Protein AF-A0A5D4R1T1-F1 (afdb_monomer_lite)

Radius of gyration: 17.02 Å; chains: 1; bounding box: 49×42×40 Å

pLDDT: mean 85.96, std 13.99, range [33.88, 98.5]

InterPro domains:
  IPR008269 Peptidase S16, Lon proteolytic domain [PF05362] (67-159)
  IPR014721 Small ribosomal subunit protein uS5 domain 2-type fold, subgroup [G3DSA:3.30.230.10] (43-166)
  IPR020568 Ribosomal protein uS5 domain 2-type superfamily [SSF54211] (61-159)
  IPR027065 Lon protease [PTHR10046] (66-160)

Structure (mmCIF, N/CA/C/O backbone):
data_AF-A0A5D4R1T1-F1
#
_entry.id   AF-A0A5D4R1T1-F1
#
loop_
_atom_site.group_PDB
_atom_site.id
_atom_site.type_symbol
_atom_site.label_atom_id
_atom_site.label_alt_id
_atom_site.label_comp_id
_atom_site.label_asym_id
_atom_site.label_entity_id
_atom_site.label_seq_id
_atom_site.pdbx_PDB_ins_code
_atom_site.Cartn_x
_atom_site.Cartn_y
_atom_site.Cartn_z
_atom_site.occupancy
_atom_site.B_iso_or_equiv
_atom_site.auth_seq_id
_atom_site.auth_comp_id
_atom_site.auth_asym_id
_atom_site.auth_atom_id
_atom_site.pdbx_PDB_model_num
ATOM 1 N N . MET A 1 1 ? -28.398 26.924 5.833 1.00 37.75 1 MET A N 1
ATOM 2 C CA . MET A 1 1 ? -27.721 26.006 6.776 1.00 37.75 1 MET A CA 1
ATOM 3 C C . MET A 1 1 ? -26.307 25.811 6.254 1.00 37.75 1 MET A C 1
ATOM 5 O O . MET A 1 1 ? -26.158 25.514 5.078 1.00 37.75 1 MET A O 1
ATOM 9 N N . ALA A 1 2 ? -25.307 26.174 7.058 1.00 33.88 2 ALA A N 1
ATOM 10 C CA . ALA A 1 2 ? -23.937 26.444 6.624 1.00 33.88 2 ALA A CA 1
ATOM 11 C C . ALA A 1 2 ? -23.184 25.180 6.174 1.00 33.88 2 ALA A C 1
ATOM 13 O O . ALA A 1 2 ? -23.100 24.211 6.924 1.00 33.88 2 ALA A O 1
ATOM 14 N N . ALA A 1 3 ? -22.603 25.225 4.974 1.00 40.72 3 ALA A N 1
ATOM 15 C CA . ALA A 1 3 ? -21.590 24.276 4.533 1.00 40.72 3 ALA A CA 1
ATOM 16 C C . ALA A 1 3 ? -20.283 24.593 5.275 1.00 40.72 3 ALA A C 1
ATOM 18 O O . ALA A 1 3 ? -19.632 25.601 5.005 1.00 40.72 3 ALA A O 1
ATOM 19 N N . GLN A 1 4 ? -19.931 23.764 6.256 1.00 42.06 4 GLN A N 1
ATOM 20 C CA . GLN A 1 4 ? -18.613 23.802 6.881 1.00 42.06 4 GLN A CA 1
ATOM 21 C C . GLN A 1 4 ? -17.598 23.238 5.882 1.00 42.06 4 GLN A C 1
ATOM 23 O O . GLN A 1 4 ? -17.516 22.027 5.687 1.00 42.06 4 GLN A O 1
ATOM 28 N N . GLY A 1 5 ? -16.842 24.122 5.229 1.00 48.12 5 GLY A N 1
ATOM 29 C CA . GLY A 1 5 ? -15.586 23.747 4.590 1.00 48.12 5 GLY A CA 1
ATOM 30 C C . GLY A 1 5 ? -14.622 23.301 5.684 1.00 48.12 5 GLY A C 1
ATOM 31 O O . GLY A 1 5 ? -14.231 24.108 6.523 1.00 48.12 5 GLY A O 1
ATOM 32 N N . VAL A 1 6 ? -14.312 22.007 5.730 1.00 50.94 6 VAL A N 1
ATOM 33 C CA . VAL A 1 6 ? -13.392 21.445 6.722 1.00 50.94 6 VAL A CA 1
ATOM 34 C C . VAL A 1 6 ? -12.027 21.301 6.073 1.00 50.94 6 VAL A C 1
ATOM 36 O O . VAL A 1 6 ? -11.877 20.574 5.093 1.00 50.94 6 VAL A O 1
ATOM 39 N N . ASP A 1 7 ? -11.061 22.011 6.641 1.00 53.53 7 ASP A N 1
ATOM 40 C CA . ASP A 1 7 ? -9.669 22.075 6.219 1.00 53.53 7 ASP A CA 1
ATOM 41 C C . ASP A 1 7 ? -9.044 20.666 6.201 1.00 53.53 7 ASP A C 1
ATOM 43 O O . ASP A 1 7 ? -8.941 19.992 7.230 1.00 53.53 7 ASP A O 1
ATOM 47 N N . VAL A 1 8 ? -8.717 20.170 5.004 1.00 53.97 8 VAL A N 1
ATOM 48 C CA . VAL A 1 8 ? -8.090 18.848 4.786 1.00 53.97 8 VAL A CA 1
ATOM 49 C C . VAL A 1 8 ? -6.561 18.947 4.896 1.00 53.97 8 VAL A C 1
ATOM 51 O O . VAL A 1 8 ? -5.865 17.940 4.816 1.00 53.97 8 VAL A O 1
ATOM 54 N N . LEU A 1 9 ? -6.018 20.145 5.120 1.00 55.25 9 LEU A N 1
ATOM 55 C CA . LEU A 1 9 ? -4.583 20.372 5.210 1.00 55.25 9 LEU A CA 1
ATOM 56 C C . LEU A 1 9 ? -4.090 20.150 6.646 1.00 55.25 9 LEU A C 1
ATOM 58 O O . LEU A 1 9 ? -4.411 20.911 7.558 1.00 55.25 9 LEU A O 1
ATOM 62 N N . SER A 1 10 ? -3.270 19.119 6.859 1.00 49.16 10 SER A N 1
ATOM 63 C CA . SER A 1 10 ? -2.430 19.025 8.059 1.00 49.16 10 SER A CA 1
ATOM 64 C C . SER A 1 10 ? -1.101 19.739 7.837 1.00 49.16 10 SER A C 1
ATOM 66 O O . SER A 1 10 ? -0.441 19.571 6.813 1.00 49.16 10 SER A O 1
ATOM 68 N N . ILE A 1 11 ? -0.664 20.496 8.844 1.00 57.31 11 ILE A N 1
ATOM 69 C CA . ILE A 1 11 ? 0.717 20.970 8.936 1.00 57.31 11 ILE A CA 1
ATOM 70 C C . ILE A 1 11 ? 1.558 19.795 9.445 1.00 57.31 11 ILE A C 1
ATOM 72 O O . ILE A 1 11 ? 1.496 19.452 10.626 1.00 57.31 11 ILE A O 1
ATOM 76 N N . ALA A 1 12 ? 2.319 19.157 8.558 1.00 55.97 12 ALA A N 1
ATOM 77 C CA . ALA A 1 12 ? 3.291 18.139 8.942 1.00 55.97 12 ALA A CA 1
ATOM 78 C C . ALA A 1 12 ? 4.584 18.806 9.441 1.00 55.97 12 ALA A C 1
ATOM 80 O O . ALA A 1 12 ? 5.137 19.692 8.780 1.00 55.97 12 ALA A O 1
ATOM 81 N N . ALA A 1 13 ? 5.093 18.380 10.600 1.00 53.88 13 ALA A N 1
ATOM 82 C CA . ALA A 1 13 ? 6.418 18.784 11.054 1.00 53.88 13 ALA A CA 1
ATOM 83 C C . ALA A 1 13 ? 7.471 18.098 10.171 1.00 53.88 13 ALA A C 1
ATOM 85 O O . ALA A 1 13 ? 7.698 16.898 10.276 1.00 53.88 13 ALA A O 1
ATOM 86 N N . VAL A 1 14 ? 8.096 18.858 9.270 1.00 60.31 14 VAL A N 1
ATOM 87 C CA . VAL A 1 14 ? 9.159 18.333 8.406 1.00 60.31 14 VAL A CA 1
ATOM 88 C C . VAL A 1 14 ? 10.500 18.469 9.121 1.00 60.31 14 VAL A C 1
ATOM 90 O O . VAL A 1 14 ? 11.050 19.577 9.200 1.00 60.31 14 VAL A O 1
ATOM 93 N N . ASP A 1 15 ? 11.030 17.353 9.617 1.00 71.25 15 ASP A N 1
ATOM 94 C CA . ASP A 1 15 ? 12.357 17.305 10.228 1.00 71.25 15 ASP A CA 1
ATOM 95 C C . ASP A 1 15 ? 13.485 17.409 9.180 1.00 71.25 15 ASP A C 1
ATOM 97 O O . ASP A 1 15 ? 13.269 17.459 7.962 1.00 71.25 15 ASP A O 1
ATOM 101 N N . HIS A 1 16 ? 14.732 17.496 9.647 1.00 71.75 16 HIS A N 1
ATOM 102 C CA . HIS A 1 16 ? 15.875 17.578 8.740 1.00 71.75 16 HIS A CA 1
ATOM 103 C C . HIS A 1 16 ? 16.063 16.298 7.919 1.00 71.75 16 HIS A C 1
ATOM 105 O O . HIS A 1 16 ? 16.447 16.400 6.755 1.00 71.75 16 HIS A O 1
ATOM 111 N N . LYS A 1 17 ? 15.762 15.120 8.473 1.00 66.88 17 LYS A N 1
ATOM 112 C CA . LYS A 1 17 ? 15.920 13.841 7.774 1.00 66.88 17 LYS A CA 1
ATOM 113 C C . LYS A 1 17 ? 15.025 13.801 6.535 1.00 66.88 17 LYS A C 1
ATOM 115 O O . LYS A 1 17 ? 15.540 13.640 5.432 1.00 66.88 17 LYS A O 1
ATOM 120 N N . ILE A 1 18 ? 13.735 14.091 6.692 1.00 67.38 18 ILE A N 1
ATOM 121 C CA . ILE A 1 18 ? 12.744 14.144 5.609 1.00 67.38 18 ILE A CA 1
ATOM 122 C C . ILE A 1 18 ? 13.133 15.205 4.567 1.00 67.38 18 ILE A C 1
ATOM 124 O O . ILE A 1 18 ? 13.064 14.961 3.358 1.00 67.38 18 ILE A O 1
ATOM 128 N N . ARG A 1 19 ? 13.598 16.388 5.006 1.00 68.00 19 ARG A N 1
ATOM 129 C CA . ARG A 1 19 ? 14.053 17.450 4.085 1.00 68.00 19 ARG A CA 1
ATOM 130 C C . ARG A 1 19 ? 15.238 17.006 3.237 1.00 68.00 19 ARG A C 1
ATOM 132 O O . ARG A 1 19 ? 15.247 17.267 2.035 1.00 68.00 19 ARG A O 1
ATOM 139 N N . TYR A 1 20 ? 16.249 16.401 3.850 1.00 73.38 20 TYR A N 1
ATOM 140 C CA . TYR A 1 20 ? 17.454 15.983 3.139 1.00 73.38 20 TYR A CA 1
ATOM 141 C C . TYR A 1 20 ? 17.210 14.752 2.274 1.00 73.38 20 TYR A C 1
ATOM 143 O O . TYR A 1 20 ? 17.732 14.696 1.166 1.00 73.38 20 TYR A O 1
ATOM 151 N N . GLU A 1 21 ? 16.353 13.830 2.701 1.00 73.88 21 GLU A N 1
ATOM 152 C CA . GLU A 1 21 ? 15.931 12.704 1.872 1.00 73.88 21 GLU A CA 1
ATOM 153 C C . GLU A 1 21 ? 15.209 13.186 0.605 1.00 73.88 21 GLU A C 1
ATOM 155 O O . GLU A 1 21 ? 15.564 12.784 -0.501 1.00 73.88 21 GLU A O 1
ATOM 160 N N . SER A 1 22 ? 14.264 14.125 0.737 1.00 74.19 22 SER A N 1
ATOM 161 C CA . SER A 1 22 ? 13.562 14.721 -0.410 1.00 74.19 22 SER A C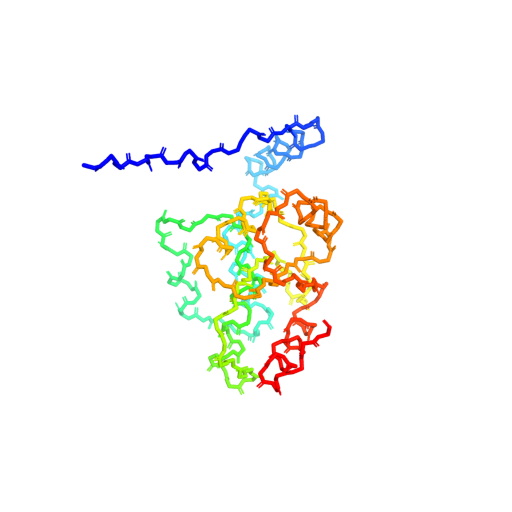A 1
ATOM 162 C C . SER A 1 22 ? 14.511 15.458 -1.364 1.00 74.19 22 SER A C 1
ATOM 164 O O . SER A 1 22 ? 14.455 15.252 -2.579 1.00 74.19 22 SER A O 1
ATOM 166 N N . LYS A 1 23 ? 15.431 16.274 -0.829 1.00 79.75 23 LYS A N 1
ATOM 167 C CA . LYS A 1 23 ? 16.437 16.991 -1.633 1.00 79.75 23 LYS A CA 1
ATOM 168 C C . LYS A 1 23 ? 17.373 16.033 -2.364 1.00 79.75 23 LYS A C 1
ATOM 170 O O . LYS A 1 23 ? 17.593 16.199 -3.559 1.00 79.75 23 LYS A O 1
ATOM 175 N N . ASN A 1 24 ? 17.894 15.026 -1.669 1.00 79.00 24 ASN A N 1
ATOM 176 C CA . ASN A 1 24 ? 18.810 14.053 -2.257 1.00 79.00 24 ASN A CA 1
ATOM 177 C C . ASN A 1 24 ? 18.112 13.226 -3.338 1.00 79.00 24 ASN A C 1
ATOM 179 O O . ASN A 1 24 ? 18.688 13.022 -4.400 1.00 79.00 24 ASN A O 1
ATOM 183 N N . ARG A 1 25 ? 16.846 12.842 -3.128 1.00 76.69 25 ARG A N 1
ATOM 184 C CA . ARG A 1 25 ? 16.035 12.170 -4.153 1.00 76.69 25 ARG A CA 1
ATOM 185 C C . ARG A 1 25 ? 15.883 13.032 -5.409 1.00 76.69 25 ARG A C 1
ATOM 187 O O . ARG A 1 25 ? 16.049 12.535 -6.515 1.00 76.69 25 ARG A O 1
ATOM 194 N N . GLN A 1 26 ? 15.615 14.333 -5.256 1.00 77.00 26 GLN A N 1
ATOM 195 C CA . GLN A 1 26 ? 15.535 15.254 -6.399 1.00 77.00 26 GLN A CA 1
ATOM 196 C C . GLN A 1 26 ? 16.875 15.402 -7.129 1.00 77.00 26 GLN A C 1
ATOM 198 O O . GLN A 1 26 ? 16.901 15.376 -8.356 1.00 77.00 26 GLN A O 1
ATOM 203 N N . LEU A 1 27 ? 17.988 15.494 -6.397 1.00 81.00 27 LEU A N 1
ATOM 204 C CA . LEU A 1 27 ? 19.323 15.559 -6.996 1.00 81.00 27 LEU A CA 1
ATOM 205 C C . LEU A 1 27 ? 19.662 14.283 -7.775 1.00 81.00 27 LEU A C 1
ATOM 207 O O . LEU A 1 27 ? 20.137 14.366 -8.903 1.00 81.00 27 LEU A O 1
ATOM 211 N N . LEU A 1 28 ? 19.386 13.106 -7.210 1.00 79.31 28 LEU A N 1
ATOM 212 C CA . LEU A 1 28 ? 19.626 11.827 -7.883 1.00 79.31 28 LEU A CA 1
ATOM 213 C C . LEU A 1 28 ? 18.780 11.681 -9.152 1.00 79.31 28 LEU A C 1
ATOM 215 O O . LEU A 1 28 ? 19.294 11.203 -10.161 1.00 79.31 28 LEU A O 1
ATOM 219 N N . LYS A 1 29 ? 17.527 12.151 -9.137 1.00 75.81 29 LYS A N 1
ATOM 220 C CA . LYS A 1 29 ? 16.691 12.229 -10.344 1.00 75.81 29 LYS A CA 1
ATOM 221 C C . LYS A 1 29 ? 17.300 13.127 -11.417 1.00 75.81 29 LYS A C 1
ATOM 223 O O . LYS A 1 29 ? 17.382 12.718 -12.569 1.00 75.81 29 LYS A O 1
ATOM 228 N N . TRP A 1 30 ? 17.763 14.326 -11.052 1.00 78.94 30 TRP A N 1
ATOM 229 C CA . TRP A 1 30 ? 18.417 15.242 -11.999 1.00 78.94 30 TRP A CA 1
ATOM 230 C C . TRP A 1 30 ? 19.697 14.663 -12.596 1.00 78.94 30 TRP A C 1
ATOM 232 O O . TRP A 1 30 ? 20.018 14.937 -13.746 1.00 78.94 30 TRP A O 1
ATOM 242 N N . LEU A 1 31 ? 20.417 13.849 -11.825 1.00 84.38 31 LEU A N 1
ATOM 243 C CA . LEU A 1 31 ? 21.601 13.131 -12.291 1.00 84.38 31 LEU A CA 1
ATOM 244 C C . LEU A 1 31 ? 21.265 11.839 -13.055 1.00 84.38 31 LEU A C 1
ATOM 246 O O . LEU A 1 31 ? 22.183 11.134 -13.463 1.00 84.38 31 LEU A O 1
ATOM 250 N N . HIS A 1 32 ? 19.981 11.514 -13.237 1.00 75.69 32 HIS A N 1
ATOM 251 C CA . HIS A 1 32 ? 19.504 10.259 -13.831 1.00 75.69 32 HIS A CA 1
ATOM 252 C C . HIS A 1 32 ? 20.018 8.996 -13.113 1.00 75.69 32 HIS A C 1
ATOM 254 O O . HIS A 1 32 ? 20.117 7.925 -13.705 1.00 75.69 32 HIS A O 1
ATOM 260 N N . LEU A 1 33 ? 20.333 9.117 -11.819 1.00 77.12 33 LEU A N 1
ATOM 261 C CA . LEU A 1 33 ? 20.803 8.026 -10.958 1.00 77.12 33 LEU A CA 1
ATOM 262 C C . LEU A 1 33 ? 19.660 7.331 -10.202 1.00 77.12 33 LEU A C 1
ATOM 264 O O . LEU A 1 33 ? 19.893 6.359 -9.488 1.00 77.12 33 LEU A O 1
ATOM 268 N N . GLN A 1 34 ? 18.429 7.827 -10.335 1.00 70.75 34 GLN A N 1
ATOM 269 C CA . GLN A 1 34 ? 17.220 7.193 -9.817 1.00 70.75 34 GLN A CA 1
ATOM 270 C C . GLN A 1 34 ? 16.133 7.173 -10.885 1.00 70.75 34 GLN A C 1
ATOM 272 O O . GLN A 1 34 ? 15.953 8.150 -11.614 1.00 70.75 34 GLN A O 1
ATOM 277 N N . LYS A 1 35 ? 15.386 6.067 -10.934 1.00 75.00 35 LYS A N 1
ATOM 278 C CA . LYS A 1 35 ? 14.183 5.959 -11.758 1.00 75.00 35 LYS A CA 1
ATOM 279 C C . LYS A 1 35 ? 13.094 6.902 -11.243 1.00 75.00 35 LYS A C 1
ATOM 281 O O . LYS A 1 35 ? 13.029 7.230 -10.054 1.00 75.00 35 LYS A O 1
ATOM 286 N N . GLU A 1 36 ? 12.223 7.338 -12.148 1.00 83.75 36 GLU A N 1
ATOM 287 C CA . GLU A 1 36 ? 11.041 8.101 -11.762 1.00 83.75 36 GLU A CA 1
ATOM 288 C C . GLU A 1 36 ? 10.091 7.217 -10.926 1.00 83.75 36 GLU A C 1
ATOM 290 O O . GLU A 1 36 ? 9.844 6.080 -11.316 1.00 83.75 36 GLU A O 1
ATOM 295 N N . PRO A 1 37 ? 9.525 7.699 -9.799 1.00 84.88 37 PRO A N 1
ATOM 296 C CA . PRO A 1 37 ? 8.760 6.872 -8.862 1.00 84.88 37 PRO A CA 1
ATOM 297 C C . PRO A 1 37 ? 7.556 6.155 -9.470 1.00 84.88 37 PRO A C 1
ATOM 299 O O . PRO A 1 37 ? 7.245 5.049 -9.045 1.00 84.88 37 PRO A O 1
ATOM 302 N N . LEU A 1 38 ? 6.886 6.775 -10.447 1.00 87.12 38 LEU A N 1
ATOM 303 C CA . LEU A 1 38 ? 5.766 6.152 -11.157 1.00 87.12 38 LEU A CA 1
ATOM 304 C C . LEU A 1 38 ? 6.233 4.976 -12.013 1.00 87.12 38 LEU A C 1
ATOM 306 O O . LEU A 1 38 ? 5.623 3.915 -11.967 1.00 87.12 38 LEU A O 1
ATOM 310 N N . LEU A 1 39 ? 7.339 5.161 -12.739 1.00 87.19 39 LEU A N 1
ATOM 311 C CA . LEU A 1 39 ? 7.940 4.107 -13.551 1.00 87.19 39 LEU A CA 1
ATOM 312 C C . LEU A 1 39 ? 8.461 2.976 -12.662 1.00 87.19 39 LEU A C 1
ATOM 314 O O . LEU A 1 39 ? 8.199 1.816 -12.934 1.00 87.19 39 LEU A O 1
ATOM 318 N N . GLN A 1 40 ? 9.128 3.315 -11.557 1.00 89.50 40 GLN A N 1
ATOM 319 C CA . GLN A 1 40 ? 9.586 2.322 -10.590 1.00 89.50 40 GLN A CA 1
ATOM 320 C C . GLN A 1 40 ? 8.413 1.517 -10.011 1.00 89.50 40 GLN A C 1
ATOM 322 O O . GLN A 1 40 ? 8.515 0.309 -9.870 1.00 89.50 40 GLN A O 1
ATOM 327 N N . MET A 1 41 ? 7.295 2.170 -9.679 1.00 91.69 41 MET A N 1
ATOM 328 C CA . MET A 1 41 ? 6.102 1.483 -9.176 1.00 91.69 41 MET A CA 1
ATOM 329 C C . MET A 1 41 ? 5.489 0.545 -10.223 1.00 91.69 41 MET A C 1
ATOM 331 O O . MET A 1 41 ? 5.067 -0.551 -9.862 1.00 91.69 41 MET A O 1
ATOM 335 N N . GLU A 1 42 ? 5.432 0.970 -11.490 1.00 90.94 42 GLU A N 1
ATOM 336 C CA . GLU A 1 42 ? 4.985 0.124 -12.603 1.00 90.94 42 GLU A CA 1
ATOM 337 C C . GLU A 1 42 ? 5.877 -1.109 -12.745 1.00 90.94 42 GLU A C 1
ATOM 339 O O . GLU A 1 42 ? 5.370 -2.226 -12.737 1.00 90.94 42 GLU A O 1
ATOM 344 N N . GLU A 1 43 ? 7.192 -0.911 -12.834 1.00 91.56 43 GLU A N 1
ATOM 345 C CA . GLU A 1 43 ? 8.165 -1.992 -13.000 1.00 91.56 43 GLU A CA 1
ATOM 346 C C . GLU A 1 43 ? 8.114 -2.969 -11.824 1.00 91.56 43 GLU A C 1
ATOM 348 O O . GLU A 1 43 ? 7.942 -4.160 -12.052 1.00 91.56 43 GLU A O 1
ATOM 353 N N . SER A 1 44 ? 8.157 -2.482 -10.576 1.00 93.50 44 SER A N 1
ATOM 354 C CA . SER A 1 44 ? 8.061 -3.343 -9.390 1.00 93.50 44 SER A CA 1
ATOM 355 C C . SER A 1 44 ? 6.791 -4.197 -9.408 1.00 93.50 44 SER A C 1
ATOM 357 O O . SER A 1 44 ? 6.845 -5.393 -9.135 1.00 93.50 44 SER A O 1
ATOM 359 N N . ALA A 1 45 ? 5.636 -3.599 -9.729 1.00 93.62 45 ALA A N 1
ATOM 360 C CA . ALA A 1 45 ? 4.370 -4.324 -9.764 1.00 93.62 45 ALA A CA 1
ATOM 361 C C . ALA A 1 45 ? 4.308 -5.326 -10.929 1.00 93.62 45 ALA A C 1
ATOM 363 O O . ALA A 1 45 ? 3.838 -6.445 -10.737 1.00 93.62 45 ALA A O 1
ATOM 364 N N . ALA A 1 46 ? 4.792 -4.955 -12.117 1.00 93.62 46 ALA A N 1
ATOM 365 C CA . ALA A 1 46 ? 4.832 -5.838 -13.282 1.00 93.62 46 ALA A CA 1
ATOM 366 C C . ALA A 1 46 ? 5.793 -7.020 -13.076 1.00 93.62 46 ALA A C 1
ATOM 368 O O . ALA A 1 46 ? 5.451 -8.160 -13.393 1.00 93.62 46 ALA A O 1
ATOM 369 N N . GLU A 1 47 ? 6.975 -6.765 -12.509 1.00 95.19 47 GLU A N 1
ATOM 370 C CA . GLU A 1 47 ? 7.962 -7.796 -12.185 1.00 95.19 47 GLU A CA 1
ATOM 371 C C . GLU A 1 47 ? 7.444 -8.741 -11.098 1.00 95.19 47 GLU A C 1
ATOM 373 O O . GLU A 1 47 ? 7.520 -9.956 -11.278 1.00 95.19 47 GLU A O 1
ATOM 378 N N . TYR A 1 48 ? 6.818 -8.211 -10.039 1.00 95.88 48 TYR A N 1
ATOM 379 C CA . TYR A 1 48 ? 6.181 -9.028 -9.000 1.00 95.88 48 TYR A CA 1
ATOM 380 C C . TYR A 1 48 ? 5.078 -9.940 -9.567 1.00 95.88 48 TYR A C 1
ATOM 382 O O . TYR A 1 48 ? 4.972 -11.112 -9.199 1.00 95.88 48 TYR A O 1
ATOM 390 N N . LEU A 1 49 ? 4.258 -9.429 -10.492 1.00 94.38 49 LEU A N 1
ATOM 391 C CA . LEU A 1 49 ? 3.215 -10.214 -11.167 1.00 94.38 49 LEU A CA 1
ATOM 392 C C . LEU A 1 49 ? 3.785 -11.174 -12.230 1.00 94.38 49 LEU A C 1
ATOM 394 O O . LEU A 1 49 ? 3.093 -12.095 -12.664 1.00 94.38 49 LEU A O 1
ATOM 398 N N . GLY A 1 50 ? 5.042 -10.987 -12.643 1.00 92.19 50 GLY A N 1
ATOM 399 C CA . GLY A 1 50 ? 5.718 -11.796 -13.657 1.00 92.19 50 GLY A CA 1
ATOM 400 C C . GLY A 1 50 ? 5.259 -11.529 -15.095 1.00 92.19 50 GLY A C 1
ATOM 401 O O . GLY A 1 50 ? 5.511 -12.356 -15.974 1.00 92.19 50 GLY A O 1
ATOM 402 N N . LYS A 1 51 ? 4.564 -10.413 -15.352 1.00 87.94 51 LYS A N 1
ATOM 403 C CA . LYS A 1 51 ? 4.056 -10.035 -16.681 1.00 87.94 51 LYS A CA 1
ATOM 404 C C . LYS A 1 51 ? 3.705 -8.554 -16.763 1.00 87.94 51 LYS A C 1
ATOM 406 O O . LYS A 1 51 ? 3.321 -7.923 -15.783 1.00 87.94 51 LYS A O 1
ATOM 411 N N . GLU A 1 52 ? 3.781 -8.023 -17.978 1.00 80.81 52 GLU A N 1
ATOM 412 C CA . GLU A 1 52 ? 3.266 -6.692 -18.281 1.00 80.81 52 GLU A CA 1
ATOM 413 C C . GLU A 1 52 ? 1.744 -6.722 -18.425 1.00 80.81 52 GLU A C 1
ATOM 415 O O . GLU A 1 52 ? 1.183 -7.577 -19.112 1.00 80.81 52 GLU A O 1
ATOM 420 N N . GLU A 1 53 ? 1.079 -5.750 -17.810 1.00 82.06 53 GLU A N 1
ATOM 421 C CA . GLU A 1 53 ? -0.375 -5.657 -17.773 1.00 82.06 53 GLU A CA 1
ATOM 422 C C . GLU A 1 53 ? -0.845 -4.312 -18.350 1.00 82.06 53 GLU A C 1
ATOM 424 O O . GLU A 1 53 ? -0.477 -3.239 -17.866 1.00 82.06 53 GLU A O 1
ATOM 429 N N . ASP A 1 54 ? -1.712 -4.343 -19.366 1.00 88.44 54 ASP A N 1
ATOM 430 C CA . ASP A 1 54 ? -2.231 -3.124 -20.012 1.00 88.44 54 ASP A CA 1
ATOM 431 C C . ASP A 1 54 ? -2.984 -2.210 -19.034 1.00 88.44 54 ASP A C 1
ATOM 433 O O . ASP A 1 54 ? -2.972 -0.983 -19.166 1.00 88.44 54 ASP A O 1
ATOM 437 N N . TRP A 1 55 ? -3.672 -2.792 -18.050 1.00 90.56 55 TRP A N 1
ATOM 438 C CA . TRP A 1 55 ? -4.420 -2.026 -17.055 1.00 90.56 55 TRP A CA 1
ATOM 439 C C . TRP A 1 55 ? -3.489 -1.287 -16.083 1.00 90.56 55 TRP A C 1
ATOM 441 O O . TRP A 1 55 ? -3.816 -0.171 -15.677 1.00 90.56 55 TRP A O 1
ATOM 451 N N . LEU A 1 56 ? -2.313 -1.849 -15.778 1.00 88.62 56 LEU A N 1
ATOM 452 C CA . LEU A 1 56 ? -1.293 -1.215 -14.942 1.00 88.62 56 LEU A CA 1
ATOM 453 C C . LEU A 1 56 ? -0.739 0.038 -15.634 1.00 88.62 56 LEU A C 1
ATOM 455 O O . LEU A 1 56 ? -0.691 1.114 -15.038 1.00 88.62 56 LEU A O 1
ATOM 459 N N . ARG A 1 57 ? -0.445 -0.069 -16.935 1.00 87.06 57 ARG A N 1
ATOM 460 C CA . ARG A 1 57 ? -0.042 1.068 -17.781 1.00 87.06 57 ARG A CA 1
ATOM 461 C C . ARG A 1 57 ? -1.092 2.170 -17.824 1.00 87.06 57 ARG A C 1
ATOM 463 O O . ARG A 1 57 ? -0.772 3.349 -17.698 1.00 87.06 57 ARG A O 1
ATOM 470 N N . ARG A 1 58 ? -2.365 1.802 -17.981 1.00 89.81 58 ARG A N 1
ATOM 471 C CA . ARG A 1 58 ? -3.468 2.777 -17.961 1.00 89.81 58 ARG A CA 1
ATOM 472 C C . ARG A 1 58 ? -3.613 3.450 -16.600 1.00 89.81 58 ARG A C 1
ATOM 474 O O . ARG A 1 58 ? -3.963 4.624 -16.559 1.00 89.81 58 ARG A O 1
ATOM 481 N N . PHE A 1 59 ? -3.349 2.736 -15.506 1.00 88.69 59 PHE A N 1
ATOM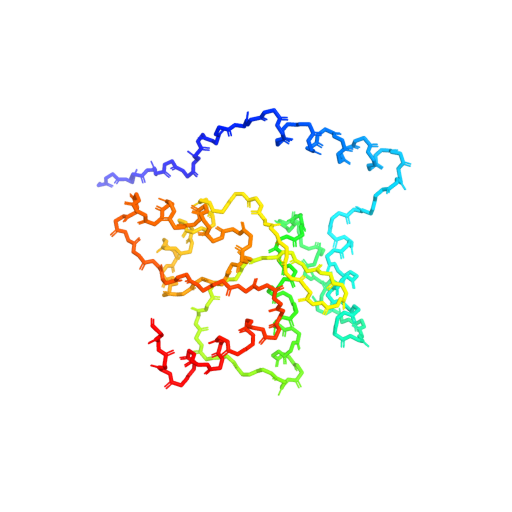 482 C CA . PHE A 1 59 ? -3.403 3.299 -14.160 1.00 88.69 59 PHE A CA 1
ATOM 483 C C . PHE A 1 59 ? -2.394 4.438 -13.981 1.00 88.69 59 PHE A C 1
ATOM 485 O O . PHE A 1 59 ? -2.779 5.541 -13.604 1.00 88.69 59 PHE A O 1
ATOM 492 N N . ILE A 1 60 ? -1.124 4.208 -14.316 1.00 86.12 60 ILE A N 1
ATOM 493 C CA . ILE A 1 60 ? -0.057 5.203 -14.110 1.00 86.12 60 ILE A CA 1
ATOM 494 C C . ILE A 1 60 ? -0.143 6.416 -15.049 1.00 86.12 60 ILE A C 1
ATOM 496 O O . ILE A 1 60 ? 0.452 7.451 -14.767 1.00 86.12 60 ILE A O 1
ATOM 500 N N . GLN A 1 61 ? -0.856 6.297 -16.173 1.00 87.06 61 GLN A N 1
ATOM 501 C CA . GLN A 1 61 ? -1.045 7.385 -17.139 1.00 87.06 61 GLN A CA 1
ATOM 502 C C . GLN A 1 61 ? -2.141 8.375 -16.719 1.00 87.06 61 GLN A C 1
ATOM 504 O O . GLN A 1 61 ? -2.335 9.392 -17.388 1.00 87.06 61 GLN A O 1
ATOM 509 N N . GLN A 1 62 ? -2.872 8.092 -15.638 1.00 86.88 62 GLN A N 1
ATOM 510 C CA . GLN A 1 62 ? -3.888 9.002 -15.123 1.00 86.88 62 GLN A CA 1
ATOM 511 C C . GLN A 1 62 ? -3.235 10.275 -14.554 1.00 86.88 62 GLN A C 1
ATOM 513 O O . GLN A 1 62 ? -2.248 10.192 -13.821 1.00 86.88 62 GLN A O 1
A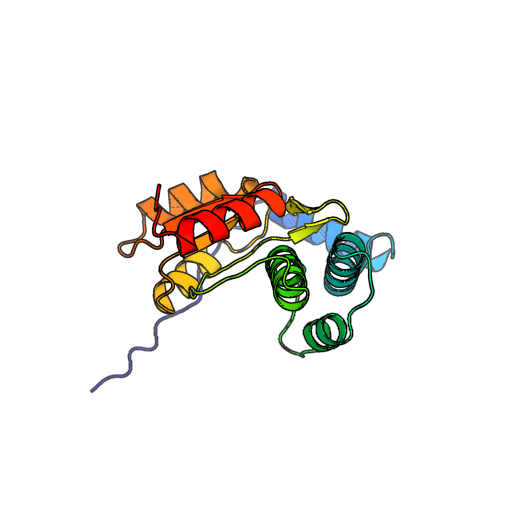TOM 518 N N . PRO A 1 63 ? -3.764 11.468 -14.883 1.00 79.81 63 PRO A N 1
ATOM 519 C CA . PRO A 1 63 ? -3.109 12.746 -14.591 1.00 79.81 63 PRO A CA 1
ATOM 520 C C . PRO A 1 63 ? -3.008 13.075 -13.094 1.00 79.81 63 PRO A C 1
ATOM 522 O O . PRO A 1 63 ? -2.202 13.916 -12.704 1.00 79.81 63 PRO A O 1
ATOM 525 N N . ASP A 1 64 ? -3.835 12.449 -12.265 1.00 83.69 64 ASP A N 1
ATOM 526 C CA . ASP A 1 64 ? -3.914 12.620 -10.816 1.00 83.69 64 ASP A CA 1
ATOM 527 C C . ASP A 1 64 ? -3.110 11.571 -10.027 1.00 83.69 64 ASP A C 1
ATOM 529 O O . ASP A 1 64 ? -3.027 11.653 -8.800 1.00 83.69 64 ASP A O 1
ATOM 533 N N . ILE A 1 65 ? -2.464 10.621 -10.712 1.00 82.31 65 ILE A N 1
ATOM 534 C CA . ILE A 1 65 ? -1.638 9.587 -10.086 1.00 82.31 65 ILE A CA 1
ATOM 535 C C . ILE A 1 65 ? -0.179 10.046 -10.010 1.00 82.31 65 ILE A C 1
ATOM 537 O O . ILE A 1 65 ? 0.450 10.406 -11.002 1.00 82.31 65 ILE A O 1
ATOM 541 N N . ALA A 1 66 ? 0.380 10.020 -8.797 1.00 81.00 66 ALA A N 1
ATOM 542 C CA . ALA A 1 66 ? 1.759 10.410 -8.525 1.00 81.00 66 ALA A CA 1
ATOM 543 C C . ALA A 1 66 ? 2.383 9.566 -7.401 1.00 81.00 66 ALA A C 1
ATOM 545 O O . ALA A 1 66 ? 1.701 9.107 -6.484 1.00 81.00 66 ALA A O 1
ATOM 546 N N . GLY A 1 67 ? 3.711 9.429 -7.434 1.00 82.75 67 GLY A N 1
ATOM 547 C CA . GLY A 1 67 ? 4.474 8.683 -6.427 1.00 82.75 67 GLY A CA 1
ATOM 548 C C . GLY A 1 67 ? 4.386 7.163 -6.596 1.00 82.75 67 GLY A C 1
ATOM 549 O O . GLY A 1 67 ? 3.924 6.671 -7.616 1.00 82.75 67 GLY A O 1
ATOM 550 N N . ASN A 1 68 ? 4.871 6.421 -5.599 1.00 84.00 68 ASN A N 1
ATOM 551 C CA . ASN A 1 68 ? 4.932 4.954 -5.612 1.00 84.00 68 ASN A CA 1
ATOM 552 C C . ASN A 1 68 ? 4.015 4.288 -4.569 1.00 84.00 68 ASN A C 1
ATOM 554 O O . ASN A 1 68 ? 4.052 3.075 -4.384 1.00 84.00 68 ASN A O 1
ATOM 558 N N . SER A 1 69 ? 3.196 5.064 -3.850 1.00 86.88 69 SER A N 1
ATOM 559 C CA . SER A 1 69 ? 2.475 4.555 -2.678 1.00 86.88 69 SER A CA 1
ATOM 560 C C . SER A 1 69 ? 1.294 3.635 -2.986 1.00 86.88 69 SER A C 1
ATOM 562 O O . SER A 1 69 ? 0.655 3.158 -2.049 1.00 86.88 69 SER A O 1
ATOM 564 N N . ALA A 1 70 ? 0.981 3.426 -4.266 1.00 92.25 70 ALA A N 1
ATOM 565 C CA . ALA A 1 70 ? -0.052 2.500 -4.713 1.00 92.25 70 ALA A CA 1
ATOM 566 C C . ALA A 1 70 ? 0.507 1.110 -5.069 1.00 92.25 70 ALA A C 1
ATOM 568 O O . ALA A 1 70 ? -0.284 0.238 -5.410 1.00 92.25 70 ALA A O 1
ATOM 569 N N . GLY A 1 71 ? 1.822 0.874 -4.965 1.00 94.62 71 GLY A N 1
ATOM 570 C CA . GLY A 1 71 ? 2.463 -0.383 -5.372 1.00 94.62 71 GLY A CA 1
ATOM 571 C C . GLY A 1 71 ? 1.811 -1.636 -4.777 1.00 94.62 71 GLY A C 1
ATOM 572 O O . GLY A 1 71 ? 1.457 -2.547 -5.520 1.00 94.62 71 GLY A O 1
ATOM 573 N N . LEU A 1 72 ? 1.550 -1.647 -3.465 1.00 97.44 72 LEU A N 1
ATOM 574 C CA . LEU A 1 72 ? 0.871 -2.770 -2.806 1.00 97.44 72 LEU A CA 1
ATOM 575 C C . LEU A 1 72 ? -0.561 -2.965 -3.335 1.00 97.44 72 LEU A C 1
ATOM 577 O O . LEU A 1 72 ? -0.979 -4.085 -3.610 1.00 97.44 72 LEU A O 1
ATOM 581 N N . SER A 1 73 ? -1.301 -1.871 -3.531 1.00 96.19 73 SER A N 1
ATOM 582 C CA . SER A 1 73 ? -2.665 -1.914 -4.078 1.00 96.19 73 SER A CA 1
ATOM 583 C C . SER A 1 73 ? -2.688 -2.457 -5.511 1.00 96.19 73 SER A C 1
ATOM 585 O O . SER A 1 73 ? -3.562 -3.249 -5.866 1.00 96.19 73 SER A O 1
ATOM 587 N N . LEU A 1 74 ? -1.695 -2.090 -6.326 1.00 95.69 74 LEU A N 1
ATOM 588 C CA . LEU A 1 74 ? -1.548 -2.573 -7.697 1.00 95.69 74 LEU A CA 1
ATOM 589 C C . LEU A 1 74 ? -1.210 -4.064 -7.734 1.00 95.69 74 LEU A C 1
ATOM 591 O O . LEU A 1 74 ? -1.869 -4.804 -8.459 1.00 95.69 74 LEU A O 1
ATOM 595 N N . ALA A 1 75 ? -0.269 -4.531 -6.914 1.00 96.75 75 ALA A N 1
ATOM 596 C CA . ALA A 1 75 ? 0.028 -5.959 -6.819 1.00 96.75 75 ALA A CA 1
ATOM 597 C C . ALA A 1 75 ? -1.205 -6.777 -6.408 1.00 96.75 75 ALA A C 1
ATOM 599 O O . ALA A 1 75 ? -1.555 -7.743 -7.084 1.00 96.75 75 ALA A O 1
ATOM 600 N N . LEU A 1 76 ? -1.925 -6.352 -5.365 1.00 97.06 76 LEU A N 1
ATOM 601 C CA . LEU A 1 76 ? -3.155 -7.023 -4.930 1.00 97.06 76 LEU A CA 1
ATOM 602 C C . LEU A 1 76 ? -4.239 -7.001 -6.018 1.00 97.06 76 LEU A C 1
ATOM 604 O O . LEU A 1 76 ? -4.898 -8.014 -6.244 1.00 97.06 76 LEU A O 1
ATOM 608 N N . SER A 1 77 ? -4.393 -5.883 -6.733 1.00 95.50 77 SER A N 1
ATOM 609 C CA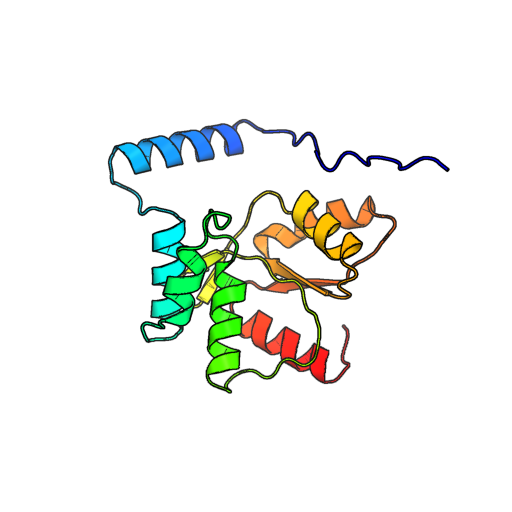 . SER A 1 77 ? -5.336 -5.770 -7.856 1.00 95.50 77 SER A CA 1
ATOM 610 C C . SER A 1 77 ? -4.987 -6.732 -8.994 1.00 95.50 77 SER A C 1
ATOM 612 O O . SER A 1 77 ? -5.881 -7.365 -9.555 1.00 95.50 77 SER A O 1
ATOM 614 N N . GLY A 1 78 ? -3.697 -6.895 -9.301 1.00 95.19 78 GLY A N 1
ATOM 615 C CA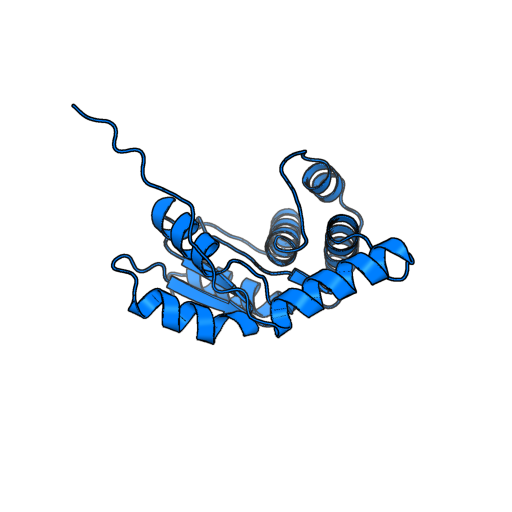 . GLY A 1 78 ? -3.217 -7.875 -10.275 1.00 95.19 78 GLY A CA 1
ATOM 616 C C . GLY A 1 78 ? -3.516 -9.312 -9.854 1.00 95.19 78 GLY A C 1
ATOM 617 O O . GLY A 1 78 ? -4.076 -10.074 -10.640 1.00 95.19 78 GLY A O 1
ATOM 618 N N . LEU A 1 79 ? -3.252 -9.659 -8.590 1.00 96.44 79 LEU A N 1
ATOM 619 C CA . LEU A 1 79 ? -3.585 -10.977 -8.035 1.00 96.44 79 LEU A CA 1
ATOM 620 C C . LEU A 1 79 ? -5.095 -11.264 -8.074 1.00 96.44 79 LEU A C 1
ATOM 622 O O . LEU A 1 79 ? -5.492 -12.394 -8.364 1.00 96.44 79 LEU A O 1
ATOM 626 N N . ILE A 1 80 ? -5.937 -10.253 -7.827 1.00 95.25 80 ILE A N 1
ATOM 627 C CA . ILE A 1 80 ? -7.398 -10.371 -7.953 1.00 95.25 80 ILE A CA 1
ATOM 628 C C . ILE A 1 80 ? -7.800 -10.613 -9.409 1.00 95.25 80 ILE A C 1
ATOM 630 O O . ILE A 1 80 ? -8.580 -11.521 -9.690 1.00 95.25 80 ILE A O 1
ATOM 634 N N . ASN A 1 81 ? -7.240 -9.845 -10.345 1.00 93.25 81 ASN A N 1
ATOM 635 C CA . ASN A 1 81 ? -7.516 -9.998 -11.774 1.00 93.25 81 ASN A CA 1
ATOM 636 C C . ASN A 1 81 ? -7.085 -11.378 -12.314 1.00 93.25 81 ASN A C 1
ATOM 638 O O . ASN A 1 81 ? -7.723 -11.925 -13.208 1.00 93.25 81 ASN A O 1
ATOM 642 N N . GLU A 1 82 ? -6.032 -11.967 -11.743 1.00 93.38 82 GLU A N 1
ATOM 643 C CA . GLU A 1 82 ? -5.569 -13.328 -12.046 1.00 93.38 82 GLU A CA 1
ATOM 644 C C . GLU A 1 82 ? -6.407 -14.439 -11.397 1.00 93.38 82 GLU A C 1
ATOM 646 O O . GLU A 1 82 ? -6.181 -15.614 -11.685 1.00 93.38 82 GLU A O 1
ATOM 651 N N . GLY A 1 83 ? -7.341 -14.101 -10.503 1.00 94.00 83 GLY A N 1
ATOM 652 C CA . GLY A 1 83 ? -8.087 -15.082 -9.710 1.00 94.00 83 GLY A CA 1
ATOM 653 C C . GLY A 1 83 ? -7.241 -15.785 -8.642 1.00 94.00 83 GLY A C 1
ATOM 654 O O . GLY A 1 83 ? -7.628 -16.842 -8.150 1.00 94.00 83 GLY A O 1
ATOM 655 N N . ARG A 1 84 ? -6.081 -15.221 -8.281 1.00 95.12 84 ARG A N 1
ATOM 656 C CA . ARG A 1 84 ? -5.191 -15.724 -7.215 1.00 95.12 84 ARG A CA 1
ATOM 657 C C . ARG A 1 84 ? -5.538 -15.163 -5.837 1.00 95.12 84 ARG A C 1
ATOM 659 O O . ARG A 1 84 ? -5.070 -15.693 -4.834 1.00 95.12 84 ARG A O 1
ATOM 666 N N . LEU A 1 85 ? -6.335 -14.099 -5.792 1.00 96.38 85 LEU A N 1
ATOM 667 C CA . LEU A 1 85 ? -6.857 -13.482 -4.579 1.00 96.38 85 LEU A CA 1
ATOM 668 C C . LEU A 1 85 ? -8.341 -13.162 -4.781 1.00 96.38 85 LEU A C 1
ATOM 670 O O . LEU A 1 85 ? -8.713 -12.511 -5.751 1.00 96.38 85 LEU A O 1
ATOM 674 N N . GLU A 1 86 ? -9.193 -13.571 -3.847 1.00 95.38 86 GLU A N 1
ATOM 675 C CA . GLU A 1 86 ? -10.563 -13.066 -3.764 1.00 95.38 86 GLU A CA 1
ATOM 676 C C . GLU A 1 86 ? -10.630 -11.934 -2.734 1.00 95.38 86 GLU A C 1
ATOM 678 O O . GLU A 1 86 ? -10.057 -12.031 -1.652 1.00 95.38 86 GLU A O 1
ATOM 683 N N . ASN A 1 87 ? -11.368 -10.869 -3.040 1.00 94.50 87 ASN A N 1
ATOM 684 C CA . ASN A 1 87 ? -11.709 -9.830 -2.073 1.00 94.50 87 ASN A CA 1
ATOM 685 C C . ASN A 1 87 ? -13.190 -9.474 -2.206 1.00 94.50 87 ASN A C 1
ATOM 687 O O . ASN A 1 87 ? -13.670 -9.205 -3.308 1.00 94.50 87 ASN A O 1
ATOM 691 N N . ARG A 1 88 ? -13.911 -9.468 -1.084 1.00 90.50 88 ARG A N 1
ATOM 692 C CA . ARG A 1 88 ? -15.351 -9.164 -1.031 1.00 90.50 88 ARG A CA 1
ATOM 693 C C . ARG A 1 88 ? -15.659 -7.922 -0.203 1.00 90.50 88 ARG A C 1
ATOM 695 O O . ARG A 1 88 ? -16.828 -7.582 -0.025 1.00 90.50 88 ARG A O 1
ATOM 702 N N . LEU A 1 89 ? -14.624 -7.249 0.296 1.00 91.38 89 LEU A N 1
ATOM 703 C CA . LEU A 1 89 ? -14.743 -6.144 1.234 1.00 91.38 89 LEU A CA 1
ATOM 704 C C . LEU A 1 89 ? -14.098 -4.867 0.677 1.00 91.38 89 LEU A C 1
ATOM 706 O O . LEU A 1 89 ? -13.068 -4.924 -0.003 1.00 91.38 89 LEU A O 1
ATOM 710 N N . PRO A 1 90 ? -14.669 -3.685 0.966 1.00 91.38 90 PRO A N 1
ATOM 711 C CA . PRO A 1 90 ? -14.002 -2.423 0.691 1.00 91.38 90 PRO A CA 1
ATOM 712 C C . PRO A 1 90 ? -12.855 -2.239 1.696 1.00 91.38 90 PRO A C 1
ATOM 714 O O . PRO A 1 90 ? -13.087 -1.880 2.849 1.00 91.38 90 PRO A O 1
ATOM 717 N N . ILE A 1 91 ? -11.619 -2.487 1.257 1.00 94.56 91 ILE A N 1
ATOM 718 C CA . ILE A 1 91 ? -10.399 -2.371 2.070 1.00 94.56 91 ILE A CA 1
ATOM 719 C C . ILE A 1 91 ? -9.533 -1.255 1.484 1.00 94.56 91 ILE A C 1
ATOM 721 O O . ILE A 1 91 ? -9.263 -1.240 0.282 1.00 94.56 91 ILE A O 1
ATOM 725 N N . ALA A 1 92 ? -9.102 -0.311 2.321 1.00 96.44 92 ALA A N 1
ATOM 726 C CA . ALA A 1 92 ? -8.128 0.690 1.910 1.00 96.44 92 ALA A CA 1
ATOM 727 C C . ALA A 1 92 ? -6.716 0.086 1.955 1.00 96.44 92 ALA A C 1
ATOM 729 O O . ALA A 1 92 ? -6.403 -0.704 2.842 1.00 96.44 92 ALA A O 1
ATOM 730 N N . VAL A 1 93 ? -5.843 0.457 1.019 1.00 97.19 93 VAL A N 1
ATOM 731 C CA . VAL A 1 93 ? -4.475 -0.081 0.946 1.00 97.19 93 VAL A CA 1
ATOM 732 C C . VAL A 1 93 ? -3.503 1.025 0.558 1.00 97.19 93 VAL A C 1
ATOM 734 O O . VAL A 1 93 ? -3.755 1.785 -0.378 1.00 97.19 93 VAL A O 1
ATOM 737 N N . THR A 1 94 ? -2.363 1.101 1.242 1.00 96.56 94 THR A N 1
ATOM 738 C CA . THR A 1 94 ? -1.220 1.920 0.824 1.00 96.56 94 THR A CA 1
ATOM 739 C C . THR A 1 94 ? 0.080 1.160 1.063 1.00 96.56 94 THR A C 1
ATOM 741 O O . THR A 1 94 ? 0.205 0.419 2.027 1.00 96.56 94 THR A O 1
ATOM 744 N N . GLY A 1 95 ? 1.073 1.385 0.209 1.00 96.06 95 GLY A N 1
ATOM 745 C CA . GLY A 1 95 ? 2.400 0.794 0.354 1.00 96.06 95 GLY A CA 1
ATOM 746 C C . GLY A 1 95 ? 3.167 0.857 -0.958 1.00 96.06 95 GLY A C 1
ATOM 747 O O . GLY A 1 95 ? 2.573 0.687 -2.024 1.00 96.06 95 GLY A O 1
ATOM 748 N N . ALA A 1 96 ? 4.465 1.135 -0.888 1.00 95.81 96 ALA A N 1
ATOM 749 C CA . ALA A 1 96 ? 5.358 0.879 -2.012 1.00 95.81 96 ALA A CA 1
ATOM 750 C C . ALA A 1 96 ? 5.784 -0.592 -1.970 1.00 95.81 96 ALA A C 1
ATOM 752 O O . ALA A 1 96 ? 5.809 -1.174 -0.888 1.00 95.81 96 ALA A O 1
ATOM 753 N N . ILE A 1 97 ? 6.112 -1.175 -3.122 1.00 96.88 97 ILE A N 1
ATOM 754 C CA . ILE A 1 97 ? 6.677 -2.526 -3.190 1.00 96.88 97 ILE A CA 1
ATOM 755 C C . ILE A 1 97 ? 7.921 -2.562 -4.072 1.00 96.88 97 ILE A C 1
ATOM 757 O O . ILE A 1 97 ? 8.089 -1.706 -4.952 1.00 96.88 97 ILE A O 1
ATOM 761 N N . ASN A 1 98 ? 8.765 -3.562 -3.854 1.00 95.44 98 ASN A N 1
ATOM 762 C CA . ASN A 1 98 ? 9.794 -3.967 -4.807 1.00 95.44 98 ASN A CA 1
ATOM 763 C C . ASN A 1 98 ? 9.334 -5.170 -5.650 1.00 95.44 98 ASN A C 1
ATOM 765 O O . ASN A 1 98 ? 8.238 -5.698 -5.460 1.00 95.44 98 ASN A O 1
ATOM 769 N N . GLU A 1 99 ? 10.181 -5.592 -6.582 1.00 94.81 99 GLU A N 1
ATOM 770 C CA . GLU A 1 99 ? 9.973 -6.730 -7.481 1.00 94.81 99 GLU A CA 1
ATOM 771 C C . GLU A 1 99 ? 9.786 -8.068 -6.746 1.00 94.81 99 GLU A C 1
ATOM 773 O O . GLU A 1 99 ? 9.177 -8.997 -7.273 1.00 94.81 99 GLU A O 1
ATOM 778 N N . HIS A 1 100 ? 10.281 -8.167 -5.510 1.00 96.50 100 HIS A N 1
ATOM 779 C CA . HIS A 1 100 ? 10.152 -9.353 -4.668 1.00 96.50 100 HIS A CA 1
ATOM 780 C C . HIS A 1 100 ? 8.872 -9.360 -3.829 1.00 96.50 100 HIS A C 1
ATOM 782 O O . HIS A 1 100 ? 8.546 -10.394 -3.259 1.00 96.50 100 HIS A O 1
ATOM 788 N N . GLY A 1 101 ? 8.120 -8.255 -3.792 1.00 96.88 101 GLY A N 1
ATOM 789 C CA . GLY A 1 101 ? 6.898 -8.129 -2.999 1.00 96.88 101 GLY A CA 1
ATOM 790 C C . GLY A 1 101 ? 7.121 -7.634 -1.569 1.00 96.88 101 GLY A C 1
ATOM 791 O O . GLY A 1 101 ? 6.181 -7.650 -0.776 1.00 96.88 101 GLY A O 1
ATOM 792 N N . GLU A 1 102 ? 8.320 -7.163 -1.220 1.00 98.19 102 GLU A N 1
ATOM 793 C CA . GLU A 1 102 ? 8.564 -6.491 0.059 1.00 98.19 102 GLU A CA 1
ATOM 794 C C . GLU A 1 102 ? 7.846 -5.139 0.074 1.00 98.19 102 GLU A C 1
ATOM 796 O O . GLU A 1 102 ? 7.923 -4.372 -0.887 1.00 98.19 102 GLU A O 1
ATOM 801 N N . VAL A 1 103 ? 7.143 -4.843 1.165 1.00 98.12 103 VAL A N 1
ATOM 802 C CA . VAL A 1 103 ? 6.340 -3.631 1.339 1.00 98.12 103 VAL A CA 1
ATOM 803 C C . VAL A 1 103 ? 7.143 -2.601 2.124 1.00 98.12 103 VAL A C 1
ATOM 805 O O . VAL A 1 103 ? 7.609 -2.869 3.228 1.00 98.12 103 VAL A O 1
ATOM 808 N N . SER A 1 104 ? 7.279 -1.396 1.575 1.00 95.62 104 SER A N 1
ATOM 809 C CA . SER A 1 104 ? 8.092 -0.325 2.164 1.00 95.62 104 SER A CA 1
ATOM 810 C C . SER A 1 104 ? 7.264 0.871 2.619 1.00 95.62 104 SER A C 1
ATOM 812 O O . SER A 1 104 ? 6.172 1.131 2.095 1.00 95.62 104 SER A O 1
ATOM 814 N N . TYR A 1 105 ? 7.838 1.636 3.555 1.00 94.75 105 TYR A N 1
ATOM 815 C CA . TYR A 1 105 ? 7.290 2.880 4.086 1.00 94.75 105 TYR A CA 1
ATOM 816 C C . TYR A 1 105 ? 6.726 3.811 3.011 1.00 94.75 105 TYR A C 1
ATOM 818 O O . TYR A 1 105 ? 7.298 4.021 1.935 1.00 94.75 105 TYR A O 1
ATOM 826 N N . VAL A 1 106 ? 5.626 4.469 3.365 1.00 92.81 106 VAL A N 1
ATOM 827 C CA . VAL A 1 106 ? 5.050 5.564 2.591 1.00 92.81 106 VAL A CA 1
ATOM 828 C C . VAL A 1 106 ? 4.837 6.792 3.466 1.00 92.81 106 VAL A C 1
ATOM 830 O O . VAL A 1 106 ? 4.425 6.704 4.620 1.00 92.81 106 VAL A O 1
ATOM 833 N N . GLY A 1 107 ? 5.071 7.968 2.886 1.00 90.56 107 GLY A N 1
ATOM 834 C CA . GLY A 1 107 ? 4.793 9.236 3.557 1.00 90.56 107 GLY A CA 1
ATOM 835 C C . GLY A 1 107 ? 3.300 9.575 3.617 1.00 90.56 107 GLY A C 1
ATOM 836 O O . GLY A 1 107 ? 2.469 8.958 2.935 1.00 90.56 107 GLY A O 1
ATOM 837 N N . LEU A 1 108 ? 2.994 10.623 4.394 1.00 90.94 108 LEU A N 1
ATOM 838 C CA . LEU A 1 108 ? 1.649 11.190 4.584 1.00 90.94 108 LEU A CA 1
ATOM 839 C C . LEU A 1 108 ? 0.635 10.166 5.122 1.00 90.94 108 LEU A C 1
ATOM 841 O O . LEU A 1 108 ? -0.523 10.121 4.697 1.00 90.94 108 LEU A O 1
ATOM 845 N N . ILE A 1 109 ? 1.076 9.293 6.035 1.00 93.31 109 ILE A N 1
ATOM 846 C CA . ILE A 1 109 ? 0.220 8.226 6.563 1.00 93.31 109 ILE A CA 1
ATOM 847 C C . ILE A 1 109 ? -0.937 8.788 7.399 1.00 93.31 109 ILE A C 1
ATOM 849 O O . ILE A 1 109 ? -2.049 8.267 7.336 1.00 93.31 109 ILE A O 1
ATOM 853 N N . LYS A 1 110 ? -0.725 9.910 8.102 1.00 92.19 110 LYS A N 1
ATOM 854 C CA . LYS A 1 110 ? -1.767 10.611 8.869 1.00 9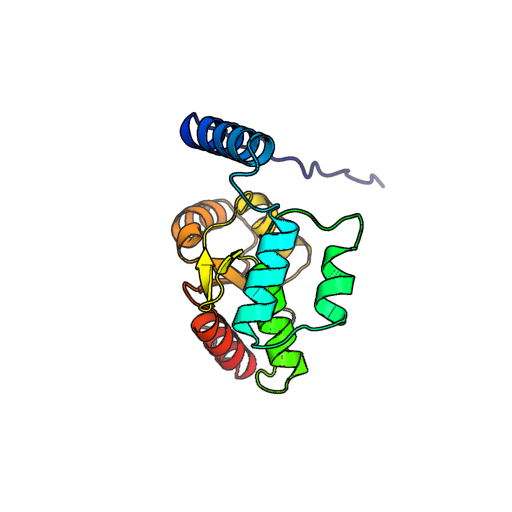2.19 110 LYS A CA 1
ATOM 855 C C . LYS A 1 110 ? -2.931 11.045 7.989 1.00 92.19 110 LYS A C 1
ATOM 857 O O . LYS A 1 110 ? -4.090 10.845 8.353 1.00 92.19 110 LYS A O 1
ATOM 862 N N . GLU A 1 111 ? -2.635 11.625 6.835 1.00 92.56 111 GLU A N 1
ATOM 863 C CA . GLU A 1 111 ? -3.629 12.040 5.854 1.00 92.56 111 GLU A CA 1
ATOM 864 C C . GLU A 1 111 ? -4.358 10.825 5.276 1.00 92.56 111 GLU A C 1
ATOM 866 O O . GLU A 1 111 ? -5.586 10.827 5.215 1.00 92.56 111 GLU A O 1
ATOM 871 N N . LYS A 1 112 ? -3.626 9.762 4.924 1.00 94.00 112 LYS A N 1
ATOM 872 C CA . LYS A 1 112 ? -4.195 8.530 4.355 1.00 94.00 112 LYS A CA 1
ATOM 873 C C . LYS A 1 112 ? -5.157 7.826 5.308 1.00 94.00 112 LYS A C 1
ATOM 875 O O . LYS A 1 112 ? -6.266 7.495 4.895 1.00 94.00 112 LYS A O 1
ATOM 880 N N . ILE A 1 113 ? -4.779 7.677 6.580 1.00 93.94 113 ILE A N 1
ATOM 881 C CA . ILE A 1 113 ? -5.646 7.109 7.624 1.00 93.94 113 ILE A CA 1
ATOM 882 C C . ILE A 1 113 ? -6.930 7.937 7.744 1.00 93.94 113 ILE A C 1
ATOM 884 O O . ILE A 1 113 ? -8.028 7.396 7.655 1.00 93.94 113 ILE A O 1
ATOM 888 N N . ARG A 1 114 ? -6.816 9.267 7.849 1.00 92.00 114 ARG A N 1
ATOM 889 C CA . ARG A 1 114 ? -7.981 10.160 7.981 1.00 92.00 114 ARG A CA 1
ATOM 890 C C . ARG A 1 114 ? -8.897 10.144 6.760 1.00 92.00 114 ARG A C 1
ATOM 892 O O . ARG A 1 114 ? -10.112 10.274 6.907 1.00 92.00 114 ARG A O 1
ATOM 899 N N . ILE A 1 115 ? -8.335 10.042 5.556 1.00 92.69 115 ILE A N 1
ATOM 900 C CA . ILE A 1 115 ? -9.115 9.922 4.319 1.00 92.69 115 ILE A CA 1
ATOM 901 C C . ILE A 1 115 ? -9.868 8.589 4.315 1.00 92.69 115 ILE A C 1
ATOM 903 O O . ILE A 1 115 ? -11.066 8.593 4.040 1.00 92.69 115 ILE A O 1
ATOM 907 N N . ALA A 1 116 ? -9.213 7.486 4.688 1.00 93.62 116 ALA A N 1
ATOM 908 C CA . ALA A 1 116 ? -9.846 6.172 4.768 1.00 93.62 116 ALA A CA 1
ATOM 909 C C . ALA A 1 116 ? -10.991 6.145 5.802 1.00 93.62 116 ALA A C 1
ATOM 911 O O . ALA A 1 116 ? -12.106 5.732 5.481 1.00 93.62 116 ALA A O 1
ATOM 912 N N . GLU A 1 117 ? -10.766 6.698 6.999 1.00 90.88 117 GLU A N 1
ATOM 913 C CA . GLU A 1 117 ? -11.798 6.864 8.034 1.00 90.88 117 GLU A CA 1
ATOM 914 C C . GLU A 1 117 ? -12.991 7.699 7.540 1.00 90.88 117 GLU A C 1
ATOM 916 O O . GLU A 1 117 ? -14.149 7.372 7.802 1.00 90.88 117 GLU A O 1
ATOM 921 N N . LYS A 1 118 ? -12.731 8.811 6.836 1.00 89.56 118 LYS A N 1
ATOM 922 C CA . LYS A 1 118 ? -13.789 9.684 6.300 1.00 89.56 118 LYS A CA 1
ATOM 923 C C . LYS A 1 118 ? -14.563 9.039 5.155 1.00 89.56 118 LYS A C 1
ATOM 925 O O . LYS A 1 118 ? -15.757 9.304 5.037 1.00 89.56 118 LYS A O 1
ATOM 930 N N . ALA A 1 119 ? -13.903 8.227 4.335 1.00 90.94 119 ALA A N 1
ATOM 931 C CA . ALA A 1 119 ? -14.526 7.478 3.250 1.00 90.94 119 ALA A CA 1
ATOM 932 C C . ALA A 1 119 ? -15.335 6.265 3.748 1.00 90.94 119 ALA A C 1
ATOM 934 O O . ALA A 1 119 ? -16.067 5.666 2.966 1.00 90.94 119 ALA A O 1
ATOM 935 N N . GLY A 1 120 ? -15.257 5.939 5.044 1.00 89.56 120 GLY A N 1
ATOM 936 C CA . GLY A 1 120 ? -16.043 4.870 5.658 1.00 89.56 120 GLY A CA 1
ATOM 937 C C . GLY A 1 120 ? -15.460 3.474 5.449 1.00 89.56 120 GLY A C 1
ATOM 938 O O . GLY A 1 120 ? -16.193 2.497 5.581 1.00 89.56 120 GLY A O 1
ATOM 939 N N . PHE A 1 121 ? -14.165 3.367 5.133 1.00 92.44 121 PHE A N 1
ATOM 940 C CA . PHE A 1 121 ? -13.480 2.077 5.137 1.00 92.44 121 PHE A CA 1
ATOM 941 C C . PHE A 1 121 ? -13.413 1.534 6.566 1.00 92.44 121 PHE A C 1
ATOM 943 O O . PHE A 1 121 ? -13.095 2.269 7.502 1.00 92.44 121 PHE A O 1
ATOM 950 N N . SER A 1 122 ? -13.713 0.246 6.734 1.00 89.25 122 SER A N 1
ATOM 951 C CA . SER A 1 122 ? -13.589 -0.441 8.023 1.00 89.25 122 SER A CA 1
ATOM 952 C C . SER A 1 122 ? -12.149 -0.848 8.323 1.00 89.25 122 SER A C 1
ATOM 954 O O . SER A 1 122 ? -11.767 -0.877 9.489 1.00 89.25 122 SER A O 1
ATOM 956 N N . CYS A 1 123 ? -11.350 -1.093 7.279 1.00 94.31 123 CYS A N 1
ATOM 957 C CA . CYS A 1 123 ? -9.981 -1.586 7.373 1.00 94.31 123 CYS A CA 1
ATOM 958 C C . CYS A 1 123 ? -9.038 -0.851 6.404 1.00 94.31 123 CYS A C 1
ATOM 960 O O . CYS A 1 123 ? -9.428 -0.495 5.283 1.00 94.31 123 CYS A O 1
ATOM 962 N N . LEU A 1 124 ? -7.794 -0.641 6.841 1.00 96.75 124 LEU A N 1
ATOM 963 C CA . LEU A 1 124 ? -6.686 -0.090 6.069 1.00 96.75 124 LEU A CA 1
ATOM 964 C C . LEU A 1 124 ? -5.430 -0.956 6.237 1.00 96.75 124 LEU A C 1
ATOM 966 O O . LEU A 1 124 ? -4.922 -1.104 7.347 1.00 96.75 124 LEU A O 1
ATOM 970 N N . ILE A 1 125 ? -4.889 -1.443 5.119 1.00 98.06 125 ILE A N 1
ATOM 971 C CA . ILE A 1 125 ? -3.595 -2.130 5.072 1.00 98.06 125 ILE A CA 1
ATOM 972 C C . ILE A 1 125 ? -2.477 -1.107 4.829 1.00 98.06 125 ILE A C 1
ATOM 974 O O . ILE A 1 125 ? -2.551 -0.311 3.883 1.00 98.06 125 ILE A O 1
ATOM 978 N N . ILE A 1 126 ? -1.443 -1.131 5.674 1.00 98.00 126 ILE A N 1
ATOM 979 C CA . ILE A 1 126 ? -0.282 -0.227 5.622 1.00 98.00 126 ILE A CA 1
ATOM 980 C C . ILE A 1 126 ? 1.048 -1.002 5.648 1.00 98.00 126 ILE A C 1
ATOM 982 O O . ILE A 1 126 ? 1.065 -2.163 6.049 1.00 98.00 126 ILE A O 1
ATOM 986 N N . PRO A 1 127 ? 2.186 -0.374 5.300 1.00 98.44 127 PRO A N 1
ATOM 987 C CA . PRO A 1 127 ? 3.501 -0.964 5.542 1.00 98.44 127 PRO A CA 1
ATOM 988 C C . PRO A 1 127 ? 3.776 -1.146 7.040 1.00 98.44 127 PRO A C 1
ATOM 990 O O . PRO A 1 127 ? 3.491 -0.236 7.822 1.00 98.44 127 PRO A O 1
ATOM 993 N N . SER A 1 128 ? 4.423 -2.243 7.441 1.00 97.81 128 SER A N 1
ATOM 994 C CA . SER A 1 128 ? 4.877 -2.449 8.834 1.00 97.81 128 SER A CA 1
ATOM 995 C C . SER A 1 128 ? 5.795 -1.338 9.345 1.00 97.81 128 SER A C 1
ATOM 997 O O . SER A 1 128 ? 5.718 -0.946 10.507 1.00 97.81 128 SER A O 1
ATOM 999 N N . GLU A 1 129 ? 6.587 -0.725 8.464 1.00 96.12 129 GLU A N 1
ATOM 1000 C CA . GLU A 1 129 ? 7.410 0.444 8.804 1.00 96.12 129 GLU A CA 1
ATOM 1001 C C . GLU A 1 129 ? 6.584 1.682 9.210 1.00 96.12 129 GLU A C 1
ATOM 1003 O O . GLU A 1 129 ? 7.099 2.577 9.878 1.00 96.12 129 GLU A O 1
ATOM 1008 N N . ASN A 1 130 ? 5.301 1.752 8.835 1.00 96.50 130 ASN A N 1
ATOM 1009 C CA . ASN A 1 130 ? 4.382 2.817 9.239 1.00 96.50 130 ASN A CA 1
ATOM 1010 C C . ASN A 1 130 ? 3.601 2.493 10.530 1.00 96.50 130 ASN A C 1
ATOM 1012 O O . ASN A 1 130 ? 2.873 3.364 11.009 1.00 96.50 130 ASN A O 1
ATOM 1016 N N . ALA A 1 131 ? 3.722 1.288 11.104 1.00 95.44 131 ALA A N 1
ATOM 1017 C CA . ALA A 1 131 ? 2.856 0.825 12.194 1.00 95.44 131 ALA A CA 1
ATOM 1018 C C . ALA A 1 131 ? 2.962 1.680 13.469 1.00 95.44 131 ALA A C 1
ATOM 1020 O O . ALA A 1 131 ? 1.943 2.038 14.062 1.00 95.44 131 ALA A O 1
ATOM 1021 N N . GLU A 1 132 ? 4.175 2.074 13.873 1.00 93.94 132 GLU A N 1
ATOM 1022 C CA . GLU A 1 132 ? 4.376 2.921 15.060 1.00 93.94 132 GLU A CA 1
ATOM 1023 C C . GLU A 1 132 ? 3.747 4.314 14.877 1.00 93.94 132 GLU A C 1
ATOM 1025 O O . GLU A 1 132 ? 3.030 4.805 15.756 1.00 93.94 132 GLU A O 1
ATOM 1030 N N . GLU A 1 133 ? 3.957 4.927 13.706 1.00 93.62 133 GLU A N 1
ATOM 1031 C CA . GLU A 1 133 ? 3.371 6.221 13.341 1.00 93.62 133 GLU A CA 1
ATOM 1032 C C . GLU A 1 133 ? 1.835 6.131 13.314 1.00 93.62 133 GLU A C 1
ATOM 1034 O O . GLU A 1 133 ? 1.143 6.962 13.908 1.00 93.62 133 GLU A O 1
ATOM 1039 N N . ALA A 1 134 ? 1.294 5.079 12.695 1.00 94.00 134 ALA A N 1
ATOM 1040 C CA . ALA A 1 134 ? -0.138 4.816 12.619 1.00 94.00 134 ALA A CA 1
ATOM 1041 C C . ALA A 1 134 ? -0.775 4.613 14.004 1.00 94.00 134 ALA A C 1
ATOM 1043 O O . ALA A 1 134 ? -1.823 5.198 14.288 1.00 94.00 134 ALA A O 1
ATOM 1044 N N . ALA A 1 135 ? -0.123 3.864 14.898 1.00 93.00 135 ALA A N 1
ATOM 1045 C CA . ALA A 1 135 ? -0.595 3.646 16.263 1.00 93.00 135 ALA A CA 1
ATOM 1046 C C . ALA A 1 135 ? -0.623 4.949 17.080 1.00 93.00 135 ALA A C 1
ATOM 1048 O O . ALA A 1 135 ? -1.542 5.170 17.875 1.00 93.00 135 ALA A O 1
ATOM 1049 N N . ALA A 1 136 ? 0.355 5.839 16.886 1.00 92.19 136 ALA A N 1
ATOM 1050 C CA . ALA A 1 136 ? 0.340 7.167 17.495 1.00 92.19 136 ALA A CA 1
ATOM 1051 C C . ALA A 1 136 ? -0.838 8.012 16.977 1.00 92.19 136 ALA A C 1
ATOM 1053 O O . ALA A 1 136 ? -1.557 8.619 17.770 1.00 92.19 136 ALA A O 1
ATOM 1054 N N . ILE A 1 137 ? -1.095 7.984 15.665 1.00 90.88 137 ILE A N 1
ATOM 1055 C CA . ILE A 1 137 ? -2.215 8.698 15.035 1.00 90.88 137 ILE A CA 1
ATOM 1056 C C . ILE A 1 137 ? -3.571 8.169 15.529 1.00 90.88 137 ILE A C 1
ATOM 1058 O O . ILE A 1 137 ? -4.458 8.964 15.846 1.00 90.88 137 ILE A O 1
ATOM 1062 N N . GLN A 1 138 ? -3.737 6.849 15.660 1.00 88.75 138 GLN A N 1
ATOM 1063 C CA . GLN A 1 138 ? -4.975 6.236 16.160 1.00 88.75 138 GLN A CA 1
ATOM 1064 C C . GLN A 1 138 ? -5.291 6.606 17.617 1.00 88.75 138 GLN A C 1
ATOM 1066 O O . GLN A 1 138 ? -6.465 6.655 17.986 1.00 88.75 138 GLN A O 1
ATOM 1071 N N . LYS A 1 139 ? -4.284 6.897 18.454 1.00 89.00 139 LYS A N 1
ATOM 1072 C CA . LYS A 1 139 ? -4.507 7.383 19.832 1.00 89.00 139 LYS A CA 1
ATOM 1073 C C . LYS A 1 139 ? -5.124 8.784 19.866 1.00 89.00 139 LYS A C 1
ATOM 1075 O O . LYS A 1 139 ? -5.817 9.112 20.824 1.00 89.00 139 LYS A O 1
ATOM 1080 N N . GLU A 1 140 ? -4.881 9.594 18.836 1.00 84.69 140 GLU A N 1
ATOM 1081 C CA . GLU A 1 140 ? -5.444 10.943 18.685 1.00 84.69 140 GLU A CA 1
ATOM 1082 C C . GLU A 1 140 ? -6.810 10.945 17.975 1.00 84.69 140 GLU A C 1
ATOM 1084 O O . GLU A 1 140 ? -7.525 11.949 18.027 1.00 84.69 140 GLU A O 1
ATOM 1089 N N . SER A 1 141 ? -7.172 9.859 17.280 1.00 78.88 141 SER A N 1
ATOM 1090 C CA . SER A 1 141 ? -8.385 9.788 16.457 1.00 78.88 141 SER A CA 1
ATOM 1091 C C . SER A 1 141 ? -9.607 9.327 17.256 1.00 78.88 141 SER A C 1
ATOM 1093 O O . SER A 1 141 ? -9.558 8.375 18.035 1.00 78.88 141 SER A O 1
ATOM 1095 N N . SER A 1 142 ? -10.743 9.997 17.046 1.00 71.12 142 SER A N 1
ATOM 1096 C CA . SER A 1 142 ? -12.034 9.623 17.644 1.00 71.12 142 SER A CA 1
ATOM 1097 C C . SER A 1 142 ? -12.791 8.570 16.833 1.00 71.12 142 SER A C 1
ATOM 1099 O O . SER A 1 142 ? -13.694 7.921 17.360 1.00 71.12 142 SER A O 1
ATOM 1101 N N . ARG A 1 143 ? -12.433 8.393 15.557 1.00 73.88 143 ARG A N 1
ATOM 1102 C CA . ARG A 1 143 ? -12.925 7.321 14.686 1.00 73.88 143 ARG A CA 1
ATOM 1103 C C . ARG A 1 143 ? -11.804 6.309 14.549 1.00 73.88 143 ARG A C 1
ATOM 1105 O O . ARG A 1 143 ? -10.662 6.704 14.392 1.00 73.88 143 ARG A O 1
ATOM 1112 N N . LYS A 1 144 ? -12.116 5.023 14.650 1.00 78.31 144 LYS A N 1
ATOM 1113 C CA . LYS A 1 144 ? -11.108 3.975 14.509 1.00 78.31 144 LYS A CA 1
ATOM 1114 C C . LYS A 1 144 ? -11.428 3.166 13.269 1.00 78.31 144 LYS A C 1
ATOM 1116 O O . LYS A 1 144 ? -12.442 2.478 13.236 1.00 78.31 144 LYS A O 1
ATOM 1121 N N . ILE A 1 145 ? -10.581 3.319 12.259 1.00 91.38 145 ILE A N 1
ATOM 1122 C CA . ILE A 1 145 ? -10.400 2.318 11.216 1.00 91.38 145 ILE A CA 1
ATOM 1123 C C . ILE A 1 145 ? -9.464 1.244 11.766 1.00 91.38 145 ILE A C 1
ATOM 1125 O O . ILE A 1 145 ? -8.516 1.564 12.491 1.00 91.38 145 ILE A O 1
ATOM 1129 N N . GLU A 1 146 ? -9.738 -0.013 11.462 1.00 92.81 146 GLU A N 1
ATOM 1130 C CA . GLU A 1 146 ? -8.813 -1.097 11.759 1.00 92.81 146 GLU A CA 1
ATOM 1131 C C . GLU A 1 146 ? -7.577 -0.964 10.870 1.00 92.81 146 GLU A C 1
ATOM 1133 O O . GLU A 1 146 ? -7.689 -0.721 9.668 1.00 92.81 146 GLU A O 1
ATOM 1138 N N . ILE A 1 147 ? -6.394 -1.072 11.470 1.00 95.31 147 ILE A N 1
ATOM 1139 C CA . ILE A 1 147 ? -5.130 -0.974 10.746 1.00 95.31 147 ILE A CA 1
ATOM 1140 C C . ILE A 1 147 ? -4.459 -2.332 10.808 1.00 95.31 147 ILE A C 1
ATOM 1142 O O . ILE A 1 147 ? -4.193 -2.834 11.896 1.00 95.31 147 ILE A O 1
ATOM 1146 N N . ILE A 1 148 ? -4.176 -2.881 9.633 1.00 96.69 148 ILE A N 1
ATOM 1147 C CA . ILE A 1 148 ? -3.403 -4.106 9.467 1.00 96.69 148 ILE A CA 1
ATOM 1148 C C . ILE A 1 148 ? -2.090 -3.713 8.811 1.00 96.69 148 ILE A C 1
ATOM 1150 O O . ILE A 1 148 ? -2.084 -3.044 7.778 1.00 96.69 148 ILE A O 1
ATOM 1154 N N . ASP A 1 149 ? -0.973 -4.103 9.401 1.00 97.56 149 ASP A N 1
ATOM 1155 C CA . ASP A 1 149 ? 0.324 -3.879 8.793 1.00 97.56 149 ASP A CA 1
ATOM 1156 C C . ASP A 1 149 ? 0.821 -5.109 8.025 1.00 97.56 149 ASP A C 1
ATOM 1158 O O . ASP A 1 149 ? 0.493 -6.249 8.350 1.00 97.56 149 ASP A O 1
ATOM 1162 N N . ALA A 1 150 ? 1.576 -4.860 6.959 1.00 98.19 150 ALA A N 1
ATOM 1163 C CA . ALA A 1 150 ? 2.193 -5.887 6.136 1.00 98.19 150 ALA A CA 1
ATOM 1164 C C . ALA A 1 150 ? 3.607 -5.460 5.732 1.00 98.19 150 ALA A C 1
ATOM 1166 O O . ALA A 1 150 ? 3.833 -4.329 5.290 1.00 98.19 150 ALA A O 1
ATOM 1167 N N . SER A 1 151 ? 4.548 -6.391 5.845 1.00 98.12 151 SER A N 1
ATOM 1168 C CA . SER A 1 151 ? 5.932 -6.258 5.385 1.00 98.12 151 SER A CA 1
ATOM 1169 C C . SER A 1 151 ? 6.155 -6.910 4.019 1.00 98.12 151 SER A C 1
ATOM 1171 O O . SER A 1 151 ? 7.141 -6.625 3.343 1.00 98.12 151 SER A O 1
ATOM 1173 N N . HIS A 1 152 ? 5.214 -7.750 3.579 1.00 98.50 152 HIS A N 1
ATOM 1174 C CA . HIS A 1 152 ? 5.246 -8.436 2.293 1.00 98.50 152 HIS A CA 1
ATOM 1175 C C . HIS A 1 152 ? 3.841 -8.546 1.679 1.00 98.50 152 HIS A C 1
ATOM 1177 O O . HIS A 1 152 ? 2.848 -8.641 2.405 1.00 98.50 152 HIS A O 1
ATOM 1183 N N . VAL A 1 153 ? 3.729 -8.589 0.346 1.00 98.31 153 VAL A N 1
ATOM 1184 C CA . VAL A 1 153 ? 2.434 -8.722 -0.357 1.00 98.31 153 VAL A CA 1
ATOM 1185 C C . VAL A 1 153 ? 1.665 -9.962 0.115 1.00 98.31 153 VAL A C 1
ATOM 1187 O O . VAL A 1 153 ? 0.459 -9.892 0.339 1.00 98.31 153 VAL A O 1
ATOM 1190 N N . ASP A 1 154 ? 2.355 -11.078 0.351 1.00 97.94 154 ASP A N 1
ATOM 1191 C CA . ASP A 1 154 ? 1.737 -12.319 0.847 1.00 97.94 154 ASP A CA 1
ATOM 1192 C C . ASP A 1 154 ? 1.078 -12.163 2.227 1.00 97.94 154 ASP A C 1
ATOM 1194 O O . ASP A 1 154 ? 0.106 -12.855 2.535 1.00 97.94 154 ASP A O 1
ATOM 1198 N N . GLU A 1 155 ? 1.582 -11.265 3.075 1.00 98.31 155 GLU A N 1
ATOM 1199 C CA . GLU A 1 155 ? 0.959 -10.963 4.367 1.00 98.31 155 GLU A CA 1
ATOM 1200 C C . GLU A 1 155 ? -0.342 -10.186 4.168 1.00 98.31 155 GLU A C 1
ATOM 1202 O O . GLU A 1 155 ? -1.355 -10.522 4.782 1.00 98.31 155 GLU A O 1
ATOM 1207 N N . ALA A 1 156 ? -0.355 -9.230 3.235 1.00 97.94 156 ALA A N 1
ATOM 1208 C CA . ALA A 1 156 ? -1.574 -8.526 2.847 1.00 97.94 156 ALA A CA 1
ATOM 1209 C C . ALA A 1 156 ? -2.610 -9.475 2.211 1.00 97.94 156 ALA A C 1
ATOM 1211 O O . ALA A 1 156 ? -3.796 -9.384 2.520 1.00 97.94 156 ALA A O 1
ATOM 1212 N N . VAL A 1 157 ? -2.177 -10.436 1.385 1.00 97.81 157 VAL A N 1
ATOM 1213 C CA . VAL A 1 157 ? -3.039 -11.495 0.823 1.00 97.81 157 VAL A CA 1
ATOM 1214 C C . VAL A 1 157 ? -3.683 -12.322 1.939 1.00 97.81 157 VAL A C 1
ATOM 1216 O O . VAL A 1 157 ? -4.901 -12.505 1.947 1.00 97.81 157 VAL A O 1
ATOM 1219 N N . LYS A 1 158 ? -2.889 -12.788 2.912 1.00 96.88 158 LYS A N 1
ATOM 1220 C CA . LYS A 1 158 ? -3.397 -13.538 4.073 1.00 96.88 158 LYS A CA 1
ATOM 1221 C C . LYS A 1 158 ? -4.360 -12.703 4.914 1.00 96.88 158 LYS A C 1
ATOM 1223 O O . LYS A 1 158 ? -5.381 -13.222 5.355 1.00 96.88 158 LYS A O 1
ATOM 1228 N N . ALA A 1 159 ? -4.059 -11.422 5.122 1.00 96.06 159 ALA A N 1
ATOM 1229 C CA . ALA A 1 159 ? -4.939 -10.507 5.838 1.00 96.06 159 ALA A CA 1
ATOM 1230 C C . ALA A 1 159 ? -6.305 -10.379 5.154 1.00 96.06 159 ALA A C 1
ATOM 1232 O O . ALA A 1 159 ? -7.326 -10.548 5.812 1.00 96.06 159 ALA A O 1
ATOM 1233 N N . ILE A 1 160 ? -6.337 -10.171 3.835 1.00 96.44 160 ILE A N 1
ATOM 1234 C CA . ILE A 1 160 ? -7.592 -10.099 3.070 1.00 96.44 160 ILE A CA 1
ATOM 1235 C C . ILE A 1 160 ? -8.367 -11.421 3.149 1.00 96.44 160 ILE A C 1
ATOM 1237 O O . ILE A 1 160 ? -9.588 -11.402 3.296 1.00 96.44 160 ILE A O 1
ATOM 1241 N N . GLY A 1 161 ? -7.671 -12.561 3.101 1.00 95.25 161 GLY A N 1
ATOM 1242 C CA . GLY A 1 161 ? -8.275 -13.882 3.296 1.00 95.25 161 GLY A CA 1
ATOM 1243 C C . GLY A 1 161 ? -9.037 -13.990 4.620 1.00 95.25 161 GLY A C 1
ATOM 1244 O O . GLY A 1 161 ? -10.230 -14.282 4.609 1.00 95.25 161 GLY A O 1
ATOM 1245 N N . ARG A 1 162 ? -8.381 -13.649 5.737 1.00 93.62 162 ARG A N 1
ATOM 1246 C CA . ARG A 1 162 ? -8.996 -13.649 7.079 1.00 93.62 162 ARG A CA 1
ATOM 1247 C C . ARG A 1 162 ? -10.184 -12.692 7.179 1.00 93.62 162 ARG A C 1
ATOM 1249 O O . ARG A 1 162 ? -11.254 -13.067 7.654 1.00 93.62 162 ARG A O 1
ATOM 1256 N N . LEU A 1 163 ? -10.039 -11.485 6.624 1.00 93.06 163 LEU A N 1
ATOM 1257 C CA . LEU A 1 163 ? -11.120 -10.499 6.581 1.00 93.06 163 LEU A CA 1
ATOM 1258 C C . LEU A 1 163 ? -12.356 -11.028 5.840 1.00 93.06 163 LEU A C 1
ATOM 1260 O O . LEU A 1 163 ? -13.479 -10.842 6.307 1.00 93.06 163 LEU A O 1
ATOM 1264 N N . ASN A 1 164 ? -12.174 -11.718 4.709 1.00 92.50 164 ASN A N 1
ATOM 1265 C CA . ASN A 1 164 ? -13.287 -12.316 3.964 1.00 92.50 164 ASN A CA 1
ATOM 1266 C C . ASN A 1 164 ? -14.019 -13.413 4.758 1.00 92.50 164 ASN A C 1
ATOM 1268 O O . ASN A 1 164 ? -15.214 -13.621 4.540 1.00 92.50 164 ASN A O 1
ATOM 1272 N N . GLU A 1 165 ? -13.320 -14.113 5.650 1.00 90.75 165 GLU A N 1
ATOM 1273 C CA . GLU A 1 165 ? -13.879 -15.152 6.526 1.00 90.75 165 GLU A CA 1
ATOM 1274 C C . GLU A 1 165 ? -14.605 -14.559 7.748 1.00 90.75 165 GLU A C 1
ATOM 1276 O O . GLU A 1 165 ? -15.314 -15.271 8.460 1.00 90.75 165 GLU A O 1
ATOM 1281 N N . GLY A 1 166 ? -14.509 -13.240 7.950 1.00 83.12 166 GLY A N 1
ATOM 1282 C CA . GLY A 1 166 ? -15.053 -12.545 9.116 1.00 83.12 166 GLY A CA 1
ATOM 1283 C C . GLY A 1 166 ? -14.178 -12.688 10.362 1.00 83.12 166 GLY A C 1
ATOM 1284 O O . GLY A 1 166 ? -14.630 -12.363 11.460 1.00 83.12 166 GLY A O 1
ATOM 1285 N N . GLU A 1 167 ? -12.943 -13.164 10.196 1.00 71.31 167 GLU A N 1
ATOM 1286 C CA . GLU A 1 167 ? -11.936 -13.219 11.248 1.00 71.31 167 GLU A CA 1
ATOM 1287 C C . GLU A 1 167 ? -11.243 -11.856 11.324 1.00 71.31 167 GLU A C 1
ATOM 1289 O O . GLU A 1 167 ? -10.399 -11.504 10.498 1.00 71.31 167 GLU A O 1
ATOM 1294 N N . LEU A 1 168 ? -11.675 -11.063 12.302 1.00 62.38 168 LEU A N 1
ATOM 1295 C CA . LEU A 1 168 ? -11.006 -9.841 12.731 1.00 62.38 168 LEU A CA 1
ATOM 1296 C C . LEU A 1 168 ? -10.177 -10.203 13.969 1.00 62.38 168 LEU A C 1
ATOM 1298 O O . LEU A 1 168 ? -10.752 -10.719 14.932 1.00 62.38 168 LEU A O 1
ATOM 1302 N N . ASP A 1 169 ? -8.860 -9.988 13.913 1.00 51.53 169 ASP A N 1
ATOM 1303 C CA . ASP A 1 169 ? -7.950 -10.188 15.057 1.00 51.53 169 ASP A CA 1
ATOM 1304 C C . ASP A 1 169 ? -8.169 -9.126 16.154 1.00 51.53 169 ASP A C 1
ATOM 1306 O O . ASP A 1 169 ? -8.351 -7.929 15.823 1.00 51.53 169 ASP A O 1
#

Secondary structure (DSSP, 8-state):
---------------HHHHHHHHHHHHHHHTT-S--HHHHHHHHHHHHHTS--HHHHHHHTSTT--SSTTHHHHHHHHHHHTTS----S-EEE--EE-TT-BEE--S-HHHHHHHHHHHT-SEEEEEGGGHHHHHHHHHH-SS--EEEEESBHHHHHHHHHHHHHT---

Foldseek 3Di:
DDDPPDDLDDDDDQDPVNVVVVVVVVVCVVVVVDDAQLVQLQCFLQLLLPHHDPVSVVVSPDPPDHGQFCSLVSNVVSCVVVVNADADFPEAETFGAGSNFFTDDDPPVLSSQVVCQVVPHQEYEHAPVCVVVVVVSQVVDPGDRHYDHDRGSVSVRVVSVCVVVVNDD

Organism: NCBI:txid324767

Sequence (169 aa):
MAAQGVDVLSIAAVDHKIRYESKNRQLLKWLHLQKEPLLQMEESAAEYLGKEEDWLRRFIQQPDIAGNSAGLSLALSGLINEGRLENRLPIAVTGAINEHGEVSYVGLIKEKIRIAEKAGFSCLIIPSENAEEAAAIQKESSRKIEIIDASHVDEAVKAIGRLNEGELD